Protein AF-A0A922Z3K6-F1 (afdb_monomer_lite)

Radius of gyration: 14.06 Å; chains: 1; bounding box: 36×20×38 Å

Secondary structure (DSSP, 8-state):
----SHHHHHHHHHHHHHHHHHHHHHHHH--TT--HHHHHHHHHHHHHHTT---HHHHSTT-SSSS----TT--S-PPPSS--

Sequence (83 aa):
MTISNDDDLKSLQDIGRIVAQTLAAMGRAIEPGMTTAELDRIGRALLEREGARSAPELDYQFPGATCISVNDEIAHGIPGARR

pLDDT: mean 97.07, std 3.51, range [69.06, 98.75]

Foldseek 3Di:
DDDPDVVSVVVCVLVVVLQVVLVVVLVVPDDPPDFLQNSQVSSVVSCVVSVHAQPQCVPPVQQTSDADADDPRPTRHRGDRHD

Structure (mmCIF, N/CA/C/O backbone):
data_AF-A0A922Z3K6-F1
#
_entry.id   AF-A0A922Z3K6-F1
#
loop_
_atom_site.group_PDB
_atom_site.id
_atom_site.type_symbol
_atom_site.label_atom_id
_atom_site.label_alt_id
_atom_site.label_comp_id
_atom_site.label_asym_id
_atom_site.label_entity_id
_atom_site.label_seq_id
_atom_site.pdbx_PDB_ins_code
_atom_site.Cartn_x
_atom_site.Cartn_y
_atom_site.Cartn_z
_atom_site.occupancy
_atom_site.B_iso_or_equiv
_atom_site.auth_seq_id
_atom_site.auth_comp_id
_atom_site.auth_asym_id
_atom_site.auth_atom_id
_atom_site.pdbx_PDB_model_num
ATOM 1 N N . MET A 1 1 ? 17.324 1.119 -5.680 1.00 69.06 1 MET A N 1
ATOM 2 C CA . MET A 1 1 ? 16.905 0.877 -7.074 1.00 69.06 1 MET A CA 1
ATOM 3 C C . MET A 1 1 ? 17.724 1.807 -7.954 1.00 69.06 1 MET A C 1
ATOM 5 O O . MET A 1 1 ? 17.816 2.978 -7.605 1.00 69.06 1 MET A O 1
ATOM 9 N N . THR A 1 2 ? 18.363 1.299 -9.004 1.00 92.62 2 THR A N 1
ATOM 10 C CA . THR A 1 2 ? 19.235 2.091 -9.889 1.00 92.62 2 THR A CA 1
ATOM 11 C C . THR A 1 2 ? 18.666 2.020 -11.297 1.00 92.62 2 THR A C 1
ATOM 13 O O . THR A 1 2 ? 18.370 0.924 -11.758 1.00 92.62 2 THR A O 1
ATOM 16 N N . ILE A 1 3 ? 18.496 3.168 -11.953 1.00 96.69 3 ILE A N 1
ATOM 17 C CA . ILE A 1 3 ? 18.022 3.252 -13.340 1.00 96.69 3 ILE A CA 1
ATOM 18 C C . ILE A 1 3 ? 19.247 3.167 -14.242 1.00 96.69 3 ILE A C 1
ATOM 20 O O . ILE A 1 3 ? 20.097 4.056 -14.196 1.00 96.69 3 ILE A O 1
ATOM 24 N N . SER A 1 4 ? 19.354 2.092 -15.016 1.00 97.25 4 SER A N 1
ATOM 25 C CA . SER A 1 4 ? 20.520 1.839 -15.870 1.00 97.25 4 SER A CA 1
ATOM 26 C C . SER A 1 4 ? 20.204 1.998 -17.357 1.00 97.25 4 SER A C 1
ATOM 28 O O . SER A 1 4 ? 21.121 2.115 -18.166 1.00 97.25 4 SER A O 1
ATOM 30 N N . ASN A 1 5 ? 18.921 2.000 -17.722 1.00 97.50 5 ASN A N 1
ATOM 31 C CA . ASN A 1 5 ? 18.436 2.167 -19.088 1.00 97.50 5 ASN A CA 1
ATOM 32 C C . ASN A 1 5 ? 17.011 2.766 -19.099 1.00 97.50 5 ASN A C 1
ATOM 34 O O . ASN A 1 5 ? 16.381 2.940 -18.051 1.00 97.50 5 ASN A O 1
ATOM 38 N N . ASP A 1 6 ? 16.504 3.066 -20.294 1.00 98.00 6 ASP A N 1
ATOM 39 C CA . ASP A 1 6 ? 15.177 3.664 -20.480 1.00 98.00 6 ASP A CA 1
ATOM 40 C C . ASP A 1 6 ? 14.022 2.708 -20.129 1.00 98.00 6 ASP A C 1
ATOM 42 O O . ASP A 1 6 ? 12.962 3.167 -19.695 1.00 98.00 6 ASP A O 1
ATOM 46 N N . ASP A 1 7 ? 14.214 1.391 -20.251 1.00 97.31 7 ASP A N 1
ATOM 47 C CA . ASP A 1 7 ? 13.204 0.394 -19.874 1.00 97.31 7 ASP A CA 1
ATOM 48 C C . ASP A 1 7 ? 13.016 0.330 -18.348 1.00 97.31 7 ASP A C 1
ATOM 50 O O . ASP A 1 7 ? 11.882 0.210 -17.873 1.00 97.31 7 ASP A O 1
ATOM 54 N N . ASP A 1 8 ? 14.093 0.492 -17.568 1.00 97.56 8 ASP A N 1
ATOM 55 C CA . ASP A 1 8 ? 14.035 0.617 -16.107 1.00 97.56 8 ASP A CA 1
ATOM 56 C C . ASP A 1 8 ? 13.217 1.857 -15.716 1.00 97.56 8 ASP A C 1
ATOM 58 O O . ASP A 1 8 ? 12.331 1.788 -14.858 1.00 97.56 8 ASP A O 1
ATOM 62 N N . LEU A 1 9 ? 13.490 2.997 -16.368 1.00 97.44 9 LEU A N 1
ATOM 63 C CA . LEU A 1 9 ? 12.771 4.248 -16.128 1.00 97.44 9 LEU A CA 1
ATOM 64 C C . LEU A 1 9 ? 11.287 4.106 -16.477 1.00 97.44 9 LEU A C 1
ATOM 66 O O . LEU A 1 9 ? 10.428 4.504 -15.688 1.00 97.44 9 LEU A O 1
ATOM 70 N N . LYS A 1 10 ? 10.978 3.514 -17.632 1.00 98.00 10 LYS A N 1
ATOM 71 C CA . LYS A 1 10 ? 9.603 3.281 -18.078 1.00 98.00 10 LYS A CA 1
ATOM 72 C C . LYS A 1 10 ? 8.848 2.369 -17.115 1.00 98.00 10 LYS A C 1
ATOM 74 O O . LYS A 1 10 ? 7.741 2.703 -16.698 1.00 98.00 10 LYS A O 1
ATOM 79 N N . SER A 1 11 ? 9.470 1.270 -16.697 1.00 96.44 11 SER A N 1
ATOM 80 C CA . SER A 1 11 ? 8.882 0.330 -15.738 1.00 96.44 11 SER A CA 1
ATOM 81 C C . SER A 1 11 ? 8.576 1.011 -14.402 1.00 96.44 11 SER A C 1
ATOM 83 O O . SER A 1 11 ? 7.505 0.806 -13.828 1.00 96.44 11 SER A O 1
ATOM 85 N N . LEU A 1 12 ? 9.477 1.883 -13.933 1.00 97.19 12 LEU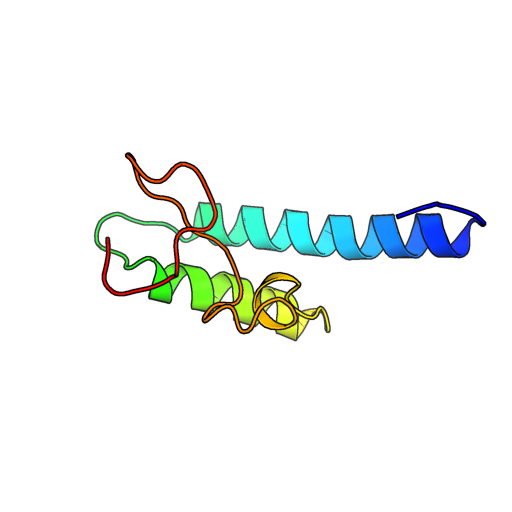 A N 1
ATOM 86 C CA . LEU A 1 12 ? 9.277 2.692 -12.732 1.00 97.19 12 LEU A CA 1
ATOM 87 C C . LEU A 1 12 ? 8.131 3.699 -12.858 1.00 97.19 12 LEU A C 1
ATOM 89 O O . LEU A 1 12 ? 7.352 3.872 -11.919 1.00 97.19 12 LEU A O 1
ATOM 93 N N . GLN A 1 13 ? 8.011 4.359 -14.009 1.00 97.62 13 GLN A N 1
ATOM 94 C CA . GLN A 1 13 ? 6.907 5.278 -14.287 1.00 97.62 13 GLN A CA 1
ATOM 95 C C . GLN A 1 13 ? 5.562 4.544 -14.333 1.00 97.62 13 GLN A C 1
ATOM 97 O O . GLN A 1 13 ? 4.568 5.046 -13.803 1.00 97.62 13 GLN A O 1
ATOM 102 N N . ASP A 1 14 ? 5.532 3.351 -14.927 1.00 97.81 14 ASP A N 1
ATOM 103 C CA . ASP A 1 14 ? 4.326 2.536 -15.036 1.00 97.81 14 ASP A CA 1
ATOM 104 C C . ASP A 1 14 ? 3.841 2.052 -13.664 1.00 97.81 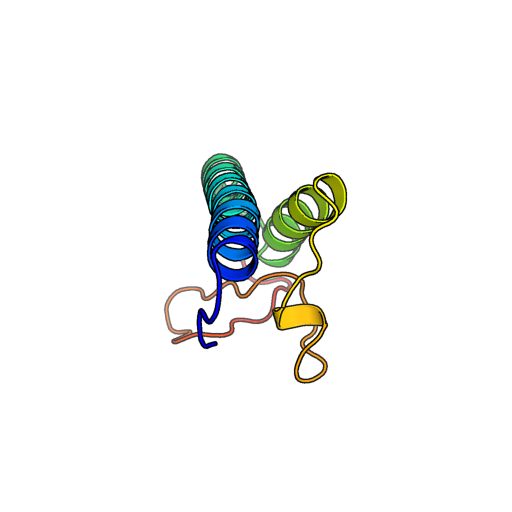14 ASP A C 1
ATOM 106 O O . ASP A 1 14 ? 2.683 2.299 -13.312 1.00 97.81 14 ASP A O 1
ATOM 110 N N . ILE A 1 15 ? 4.717 1.464 -12.838 1.00 97.81 15 ILE A N 1
ATOM 111 C CA . ILE A 1 15 ? 4.329 1.056 -11.478 1.00 97.81 15 ILE A CA 1
ATOM 112 C C . ILE A 1 15 ? 4.006 2.264 -10.590 1.00 97.81 15 ILE A C 1
ATOM 114 O O . ILE A 1 15 ? 3.048 2.222 -9.818 1.00 97.81 15 ILE A O 1
ATOM 118 N N . GLY A 1 16 ? 4.734 3.377 -10.738 1.00 98.06 16 GLY A N 1
ATOM 119 C CA . GLY A 1 16 ? 4.460 4.616 -10.010 1.00 98.06 16 GLY A CA 1
ATOM 120 C C . GLY A 1 16 ? 3.061 5.169 -10.300 1.00 98.06 16 GLY A C 1
ATOM 121 O O . GLY A 1 16 ? 2.355 5.583 -9.378 1.00 98.06 16 GLY A O 1
ATOM 122 N N . ARG A 1 17 ? 2.615 5.110 -11.562 1.00 98.69 17 ARG A N 1
ATOM 123 C CA . ARG A 1 17 ? 1.254 5.494 -11.964 1.00 98.69 17 ARG A CA 1
ATOM 124 C C . ARG A 1 17 ? 0.194 4.598 -11.317 1.00 98.69 17 ARG A C 1
ATOM 126 O O . ARG A 1 17 ? -0.794 5.125 -10.806 1.00 98.69 17 ARG A O 1
ATOM 133 N N . ILE A 1 18 ? 0.410 3.282 -11.298 1.00 98.62 18 ILE A N 1
ATOM 134 C CA . ILE A 1 18 ? -0.501 2.314 -10.661 1.00 98.62 18 ILE A CA 1
ATOM 135 C C . ILE A 1 18 ? -0.617 2.586 -9.154 1.00 98.62 18 ILE A C 1
ATOM 137 O O . ILE A 1 18 ? -1.725 2.657 -8.614 1.00 98.62 18 ILE A O 1
ATOM 141 N N . VAL A 1 19 ? 0.512 2.809 -8.473 1.00 98.50 19 VAL A N 1
ATOM 142 C CA . VAL A 1 19 ? 0.537 3.143 -7.039 1.00 98.50 19 VAL A CA 1
ATOM 143 C C . VAL A 1 19 ? -0.212 4.450 -6.771 1.00 98.50 19 VAL A C 1
ATOM 145 O O . VAL A 1 19 ? -1.056 4.497 -5.879 1.00 98.50 19 VAL A O 1
ATOM 148 N N . ALA A 1 20 ? 0.021 5.493 -7.572 1.00 98.75 20 ALA A N 1
ATOM 149 C CA . ALA A 1 20 ? -0.667 6.775 -7.419 1.00 98.75 20 ALA A CA 1
ATOM 150 C C . ALA A 1 20 ? -2.191 6.647 -7.589 1.00 98.75 20 ALA A C 1
ATOM 152 O O . ALA A 1 20 ? -2.959 7.203 -6.802 1.00 98.75 20 ALA A O 1
ATOM 153 N N . GLN A 1 21 ? -2.643 5.884 -8.588 1.00 98.69 21 GLN A N 1
ATOM 154 C CA . GLN A 1 21 ? -4.067 5.621 -8.811 1.00 98.69 21 GLN A CA 1
ATOM 155 C C . GLN A 1 21 ? -4.691 4.823 -7.661 1.00 98.69 21 GLN A C 1
ATOM 157 O O . GLN A 1 21 ? -5.806 5.139 -7.236 1.00 98.69 21 GLN A O 1
ATOM 162 N N . THR A 1 22 ? -3.960 3.839 -7.134 1.00 98.62 22 THR A N 1
ATOM 163 C CA . THR A 1 22 ? -4.374 3.025 -5.986 1.00 98.62 22 THR A CA 1
ATOM 164 C C . THR A 1 22 ? -4.553 3.889 -4.740 1.00 98.62 22 THR A C 1
ATOM 166 O O . THR A 1 22 ? -5.636 3.897 -4.157 1.00 98.62 22 THR A O 1
ATOM 169 N N . LEU A 1 23 ? -3.548 4.701 -4.391 1.00 98.62 23 LEU A N 1
ATOM 170 C CA . LEU A 1 23 ? -3.611 5.624 -3.253 1.00 98.62 23 LEU A CA 1
ATOM 171 C C . LEU A 1 23 ? -4.763 6.626 -3.391 1.00 98.62 23 LEU A C 1
ATOM 173 O O . LEU A 1 23 ? -5.505 6.857 -2.438 1.00 98.62 23 LEU A O 1
ATOM 177 N N . ALA A 1 24 ? -4.960 7.190 -4.586 1.00 98.75 24 ALA A N 1
ATOM 178 C CA . ALA A 1 24 ? -6.041 8.138 -4.829 1.00 98.75 24 ALA A CA 1
ATOM 179 C C . ALA A 1 24 ? -7.430 7.492 -4.686 1.00 98.75 24 ALA A C 1
ATOM 181 O O . ALA A 1 24 ? -8.362 8.133 -4.207 1.00 98.75 24 ALA A O 1
ATOM 182 N N . ALA A 1 25 ? -7.594 6.239 -5.113 1.00 98.56 25 ALA A N 1
ATOM 183 C CA . ALA A 1 25 ? -8.849 5.510 -4.964 1.00 98.56 25 ALA A CA 1
ATOM 184 C C . ALA A 1 25 ? -9.113 5.105 -3.508 1.00 98.56 25 ALA A C 1
ATOM 186 O O . ALA A 1 25 ? -10.222 5.320 -3.027 1.00 98.56 25 ALA A O 1
ATOM 187 N N . MET A 1 26 ? -8.095 4.614 -2.794 1.00 98.62 26 MET A N 1
ATOM 188 C CA . MET A 1 26 ? -8.161 4.356 -1.352 1.00 98.62 26 MET A CA 1
ATOM 189 C C . MET A 1 26 ? -8.566 5.621 -0.583 1.00 98.62 26 MET A C 1
ATOM 191 O O . MET A 1 26 ? -9.503 5.589 0.209 1.00 98.62 26 MET A O 1
ATOM 195 N N . GLY A 1 27 ? -7.937 6.761 -0.885 1.00 98.50 27 GLY A N 1
ATOM 196 C CA . GLY A 1 27 ? -8.261 8.048 -0.264 1.00 98.50 27 GLY A CA 1
ATOM 197 C C . GLY A 1 27 ? -9.659 8.583 -0.597 1.00 98.50 27 GLY A C 1
ATOM 198 O O . GLY A 1 27 ? -10.201 9.359 0.177 1.00 98.50 27 GLY A O 1
ATOM 199 N N . ARG A 1 28 ? -10.269 8.172 -1.718 1.00 98.62 28 ARG A N 1
ATOM 200 C CA . ARG A 1 28 ? -11.678 8.491 -2.026 1.00 98.62 28 ARG A CA 1
ATOM 201 C C . ARG A 1 28 ? -12.671 7.563 -1.333 1.00 98.62 28 ARG A C 1
ATOM 203 O O . ARG A 1 28 ? -13.810 7.963 -1.138 1.00 98.62 28 ARG A O 1
ATOM 210 N N . ALA A 1 29 ? -12.264 6.331 -1.047 1.00 98.44 29 ALA A N 1
ATOM 211 C CA . ALA A 1 29 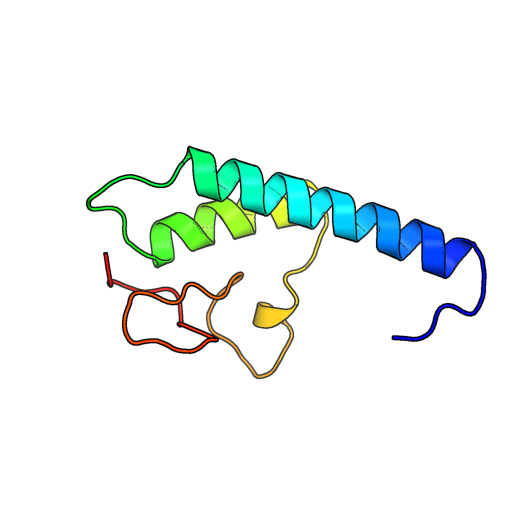? -13.128 5.321 -0.449 1.00 98.44 29 ALA A CA 1
ATOM 212 C C . ALA A 1 29 ? -13.138 5.367 1.084 1.00 98.44 29 ALA A C 1
ATOM 214 O O . ALA A 1 29 ? -14.055 4.829 1.692 1.00 98.44 29 ALA A O 1
ATOM 215 N N . ILE A 1 30 ? -12.119 5.965 1.706 1.00 97.62 30 ILE A N 1
ATOM 216 C CA . ILE A 1 30 ? -12.023 6.039 3.162 1.00 97.62 30 ILE A CA 1
ATOM 217 C C . ILE A 1 30 ? -13.185 6.839 3.764 1.00 97.62 30 ILE A C 1
ATOM 219 O O . ILE A 1 30 ? -13.487 7.953 3.337 1.00 97.62 30 ILE A O 1
ATOM 223 N N . GLU A 1 31 ? -13.802 6.278 4.800 1.00 97.69 31 GLU A N 1
ATOM 224 C CA . GLU A 1 31 ? -14.902 6.898 5.534 1.00 97.69 31 GLU A CA 1
ATOM 225 C C . GLU A 1 31 ? -14.846 6.551 7.034 1.00 97.69 31 GLU A C 1
ATOM 227 O O . GLU A 1 31 ? -14.264 5.526 7.410 1.00 97.69 31 GLU A O 1
ATOM 232 N N . PRO A 1 32 ? -15.425 7.386 7.921 1.00 98.25 32 PRO A N 1
ATOM 233 C CA . PRO A 1 32 ? -15.463 7.100 9.351 1.00 98.25 32 PRO A CA 1
ATOM 234 C C . PRO A 1 32 ? -16.117 5.751 9.669 1.00 98.25 32 PRO A C 1
ATOM 236 O O . PRO A 1 32 ? -17.213 5.451 9.204 1.00 98.25 32 PRO A O 1
ATOM 239 N N . GLY A 1 33 ? -15.471 4.969 10.536 1.00 97.50 33 GLY A N 1
ATOM 240 C CA . GLY A 1 33 ? -15.963 3.659 10.971 1.00 97.50 33 GLY A CA 1
ATOM 241 C C . GLY A 1 33 ? -15.451 2.480 10.142 1.00 97.50 33 GLY A C 1
ATOM 242 O O . GLY A 1 33 ? -15.644 1.336 10.560 1.00 97.50 33 GLY A O 1
ATOM 243 N N . MET A 1 34 ? -14.761 2.742 9.032 1.00 98.38 34 MET A N 1
ATOM 244 C CA . MET A 1 34 ? -14.105 1.720 8.226 1.00 98.38 34 MET A CA 1
ATOM 245 C C . MET A 1 34 ? -12.838 1.209 8.917 1.00 98.38 34 MET A C 1
ATOM 247 O O . MET A 1 34 ? -12.076 1.975 9.496 1.00 98.38 34 MET A O 1
ATOM 251 N N . THR A 1 35 ? -12.603 -0.096 8.873 1.00 98.69 35 THR A N 1
ATOM 252 C CA . THR A 1 35 ? -11.383 -0.714 9.395 1.00 98.69 35 THR A CA 1
ATOM 253 C C . THR A 1 35 ? -10.205 -0.526 8.440 1.00 98.69 35 THR A C 1
ATOM 255 O O . THR A 1 35 ? -10.373 -0.457 7.219 1.00 98.69 35 THR A O 1
ATOM 258 N N . THR A 1 36 ? -8.979 -0.532 8.961 1.00 98.56 36 THR A N 1
ATOM 259 C CA . THR A 1 36 ? -7.779 -0.497 8.114 1.00 98.56 36 THR A CA 1
ATOM 260 C C . THR A 1 36 ? -7.683 -1.737 7.217 1.00 98.56 36 THR A C 1
ATOM 262 O O . THR A 1 36 ? -7.231 -1.629 6.082 1.00 98.56 36 THR A O 1
ATOM 265 N N . ALA A 1 37 ? -8.202 -2.894 7.648 1.00 98.69 37 ALA A N 1
ATOM 266 C CA . ALA A 1 37 ? -8.315 -4.084 6.799 1.00 98.69 37 ALA A CA 1
ATOM 267 C C . ALA A 1 37 ? -9.286 -3.908 5.613 1.00 98.69 37 ALA A C 1
ATOM 269 O O . ALA A 1 37 ? -9.047 -4.447 4.533 1.00 98.69 37 ALA A O 1
ATOM 270 N N . GLU A 1 38 ? -10.387 -3.169 5.781 1.00 98.75 38 GLU A N 1
ATOM 271 C CA . GLU A 1 38 ? -11.294 -2.840 4.672 1.00 98.75 38 GLU A CA 1
ATOM 272 C C . GLU A 1 38 ? -10.606 -1.949 3.639 1.00 98.75 38 GLU A C 1
ATOM 274 O O . GLU A 1 38 ? -10.692 -2.230 2.443 1.00 98.75 38 GLU A O 1
ATOM 279 N N . LEU A 1 39 ? -9.862 -0.941 4.098 1.00 98.69 39 LEU A N 1
ATOM 280 C CA . LEU A 1 39 ? -9.087 -0.066 3.222 1.00 98.69 39 LEU A CA 1
ATOM 281 C C . LEU A 1 39 ? -7.974 -0.829 2.483 1.00 98.69 39 LEU A C 1
ATOM 283 O O . LEU A 1 39 ? -7.784 -0.629 1.283 1.00 98.69 39 LEU A O 1
ATOM 287 N N . ASP A 1 40 ? -7.282 -1.742 3.169 1.00 98.75 40 ASP A N 1
ATOM 288 C CA . ASP A 1 40 ? -6.243 -2.587 2.570 1.00 98.75 40 ASP A CA 1
ATOM 289 C C . ASP A 1 40 ? -6.790 -3.471 1.447 1.00 98.75 40 ASP A C 1
ATOM 291 O O . ASP A 1 40 ? -6.181 -3.562 0.382 1.00 98.75 40 ASP A O 1
ATOM 295 N N . ARG A 1 41 ? -7.981 -4.061 1.629 1.00 98.62 41 ARG A N 1
ATOM 296 C CA . ARG A 1 41 ? -8.636 -4.860 0.580 1.00 98.62 41 ARG A CA 1
ATOM 297 C C . ARG A 1 41 ? -8.912 -4.052 -0.686 1.00 98.62 41 ARG A C 1
ATOM 299 O O . ARG A 1 41 ? -8.790 -4.597 -1.781 1.00 98.62 41 ARG A O 1
ATOM 306 N N . ILE A 1 42 ? -9.254 -2.770 -0.551 1.00 98.56 42 ILE A N 1
ATOM 307 C CA . ILE A 1 42 ? -9.437 -1.873 -1.701 1.00 98.56 42 ILE A CA 1
ATOM 308 C C . ILE A 1 42 ? -8.099 -1.670 -2.416 1.00 98.56 42 ILE A C 1
ATOM 310 O O . ILE A 1 42 ? -8.027 -1.840 -3.632 1.00 98.56 42 ILE A O 1
ATOM 314 N N . GLY A 1 43 ? -7.037 -1.355 -1.669 1.00 98.50 43 GLY A N 1
ATOM 315 C CA . GLY A 1 43 ? -5.692 -1.197 -2.225 1.00 98.50 43 GLY A CA 1
ATOM 316 C C . GLY A 1 43 ?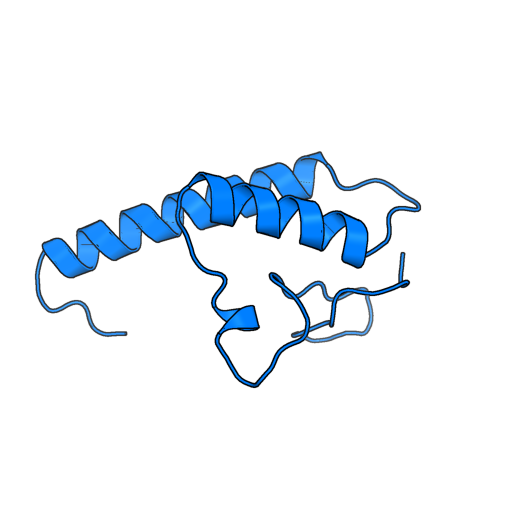 -5.213 -2.452 -2.955 1.00 98.50 43 GLY A C 1
ATOM 317 O O . GLY A 1 43 ? -4.816 -2.382 -4.118 1.00 98.50 43 GLY A O 1
ATOM 318 N N . ARG A 1 44 ? -5.341 -3.613 -2.305 1.00 98.56 44 ARG A N 1
ATOM 319 C CA . ARG A 1 44 ? -5.024 -4.933 -2.860 1.00 98.56 44 ARG A CA 1
ATOM 320 C C . ARG A 1 44 ? -5.732 -5.182 -4.186 1.00 98.56 44 ARG A C 1
ATOM 322 O O . ARG A 1 44 ? -5.070 -5.455 -5.181 1.00 98.56 44 ARG A O 1
ATOM 329 N N . ALA A 1 45 ? -7.057 -5.044 -4.212 1.00 98.50 45 ALA A N 1
ATOM 330 C CA . ALA A 1 45 ? -7.850 -5.334 -5.403 1.00 98.50 45 ALA A CA 1
ATOM 331 C C . ALA A 1 45 ? -7.459 -4.444 -6.595 1.00 98.50 45 ALA A C 1
ATOM 333 O O . ALA A 1 45 ? -7.488 -4.886 -7.742 1.00 98.50 45 ALA A O 1
ATOM 334 N N . LEU A 1 46 ? -7.081 -3.189 -6.337 1.00 98.44 46 LEU A N 1
ATOM 335 C CA . LEU A 1 46 ? -6.625 -2.268 -7.377 1.00 98.44 46 LEU A CA 1
ATOM 336 C C . LEU A 1 46 ? -5.241 -2.641 -7.909 1.00 98.44 46 LEU A C 1
ATOM 338 O O . LEU A 1 46 ? -5.060 -2.644 -9.123 1.00 98.44 46 LEU A O 1
ATOM 342 N N . LEU A 1 47 ? -4.296 -2.994 -7.033 1.00 98.44 47 LEU A N 1
ATOM 343 C CA . LEU A 1 47 ? -2.978 -3.476 -7.454 1.00 98.44 47 LEU A CA 1
ATOM 344 C C . LEU A 1 47 ? -3.105 -4.754 -8.292 1.00 98.44 47 LEU A C 1
ATOM 346 O O . LEU A 1 47 ? -2.577 -4.811 -9.401 1.00 98.44 47 LEU A O 1
ATOM 350 N N . GLU A 1 48 ? -3.868 -5.737 -7.807 1.00 97.81 48 GLU A N 1
ATOM 351 C CA . GLU A 1 48 ? -4.093 -7.015 -8.492 1.00 97.81 48 GLU A CA 1
ATOM 352 C C . GLU A 1 48 ? -4.754 -6.824 -9.863 1.00 97.81 48 GLU A C 1
ATOM 354 O O . GLU A 1 48 ? -4.356 -7.471 -10.834 1.00 97.81 48 GLU A O 1
ATOM 359 N N . ARG A 1 49 ? -5.714 -5.894 -9.980 1.00 98.19 49 ARG A N 1
ATOM 360 C CA . ARG A 1 49 ? -6.373 -5.579 -11.258 1.00 98.19 49 ARG A CA 1
ATOM 361 C C . ARG A 1 49 ? -5.392 -5.071 -12.314 1.00 98.19 49 ARG A C 1
ATOM 363 O O . ARG A 1 49 ? -5.552 -5.397 -13.486 1.00 98.19 49 ARG A O 1
ATOM 370 N N . GLU A 1 50 ? -4.395 -4.289 -11.914 1.00 97.50 50 GLU A N 1
ATOM 371 C CA . GLU A 1 50 ? -3.359 -3.772 -12.818 1.00 97.50 50 GLU A CA 1
ATOM 372 C C . GLU A 1 50 ? -2.188 -4.763 -13.001 1.00 97.50 50 GLU A C 1
ATOM 374 O O . GLU A 1 50 ? -1.185 -4.434 -13.632 1.00 97.50 50 GLU A O 1
ATOM 379 N N . GLY A 1 51 ? -2.280 -5.976 -12.436 1.00 97.25 51 GLY A N 1
ATOM 380 C CA . GLY A 1 51 ? -1.207 -6.974 -12.459 1.00 97.25 51 GLY A CA 1
ATOM 381 C C . GLY A 1 51 ? -0.005 -6.618 -11.576 1.00 97.25 51 GLY A C 1
ATOM 382 O O . GLY A 1 51 ? 1.051 -7.245 -11.685 1.00 97.25 51 GLY A O 1
ATOM 383 N N . ALA A 1 52 ? -0.142 -5.617 -10.703 1.00 97.75 52 ALA A N 1
ATOM 384 C CA . ALA A 1 52 ? 0.886 -5.224 -9.756 1.00 97.75 52 ALA A CA 1
ATOM 385 C C . ALA A 1 52 ? 0.881 -6.148 -8.534 1.00 97.75 52 ALA A C 1
ATOM 387 O O . ALA A 1 52 ? -0.156 -6.615 -8.067 1.00 97.75 52 ALA A O 1
ATOM 388 N N . ARG A 1 53 ? 2.071 -6.383 -7.982 1.00 95.81 53 ARG A N 1
ATOM 389 C CA . ARG A 1 53 ? 2.256 -7.145 -6.744 1.00 95.81 53 ARG A CA 1
ATOM 390 C C . ARG A 1 53 ? 2.588 -6.176 -5.619 1.00 95.81 53 ARG A C 1
ATOM 392 O O . ARG A 1 53 ? 3.420 -5.289 -5.806 1.00 95.81 53 ARG A O 1
ATOM 399 N N . SER A 1 54 ? 1.949 -6.344 -4.466 1.00 96.94 54 SER A N 1
ATOM 400 C CA . SER A 1 54 ? 2.253 -5.544 -3.279 1.00 96.94 54 SER A CA 1
ATOM 401 C C . SER A 1 54 ? 3.692 -5.796 -2.826 1.00 96.94 54 SER A C 1
ATOM 403 O O . SER A 1 54 ? 4.069 -6.938 -2.592 1.00 96.94 54 SER A O 1
ATOM 405 N N . ALA A 1 55 ? 4.493 -4.737 -2.688 1.00 95.50 55 ALA A N 1
ATOM 406 C CA . ALA A 1 55 ? 5.822 -4.860 -2.095 1.00 95.50 55 ALA A CA 1
ATOM 407 C C . ALA A 1 55 ? 5.750 -5.286 -0.614 1.00 95.50 55 ALA A C 1
ATOM 409 O O . ALA A 1 55 ? 6.391 -6.282 -0.293 1.00 95.50 55 ALA A O 1
ATOM 410 N N . PRO A 1 56 ? 4.924 -4.653 0.257 1.00 96.12 56 PRO A N 1
ATOM 411 C CA . PRO A 1 56 ? 4.740 -5.128 1.628 1.00 96.12 56 PRO A CA 1
ATOM 412 C C . PRO A 1 56 ? 4.472 -6.631 1.71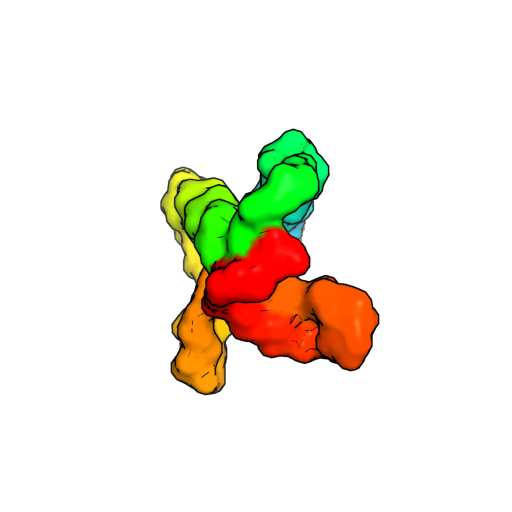7 1.00 96.12 56 PRO A C 1
ATOM 414 O O . PRO A 1 56 ? 5.200 -7.323 2.407 1.00 96.12 56 PRO A O 1
ATOM 417 N N . GLU A 1 57 ? 3.510 -7.164 0.963 1.00 95.06 57 GLU A N 1
ATOM 418 C CA . GLU A 1 57 ? 3.143 -8.585 1.036 1.00 95.06 57 GLU A CA 1
ATOM 419 C C . GLU A 1 57 ? 4.272 -9.546 0.623 1.00 95.06 57 GLU A C 1
ATOM 421 O O . GLU A 1 57 ? 4.345 -10.679 1.103 1.00 95.06 57 GLU A O 1
ATOM 426 N N . LEU A 1 58 ? 5.152 -9.114 -0.281 1.00 95.19 58 LEU A N 1
ATOM 427 C CA . LEU A 1 58 ? 6.290 -9.918 -0.727 1.00 95.19 58 LEU A CA 1
ATOM 428 C C . LEU A 1 58 ? 7.467 -9.880 0.244 1.00 95.19 58 LEU A C 1
ATOM 430 O O . LEU A 1 58 ? 8.319 -10.770 0.199 1.00 95.19 58 LEU A O 1
ATOM 434 N N . ASP A 1 59 ? 7.510 -8.872 1.107 1.00 94.19 59 ASP A N 1
ATOM 435 C CA . ASP A 1 59 ? 8.632 -8.596 1.983 1.00 94.19 59 ASP A CA 1
ATOM 436 C C . ASP A 1 59 ? 8.287 -8.937 3.441 1.00 94.19 59 ASP A C 1
ATOM 438 O O . ASP A 1 59 ? 7.184 -8.723 3.936 1.00 94.19 59 ASP A O 1
ATOM 442 N N . TYR A 1 60 ? 9.263 -9.483 4.170 1.00 88.69 60 TYR A N 1
ATOM 443 C CA . TYR A 1 60 ? 9.210 -9.653 5.632 1.00 88.69 60 TYR A CA 1
ATOM 444 C C . TYR A 1 60 ? 7.973 -10.374 6.203 1.00 88.69 60 TYR A C 1
ATOM 446 O O . TYR A 1 60 ? 7.651 -10.190 7.375 1.00 88.69 60 TYR A O 1
ATOM 454 N N . GLN A 1 61 ? 7.291 -11.204 5.404 1.00 93.00 61 GLN A N 1
ATOM 455 C CA . GLN A 1 61 ? 6.039 -11.868 5.795 1.00 93.00 61 GLN A CA 1
ATOM 456 C C . GLN A 1 61 ? 4.970 -10.873 6.294 1.00 93.00 61 GLN A C 1
ATOM 458 O O . GLN A 1 61 ? 4.188 -11.198 7.191 1.00 93.00 61 GLN A O 1
ATOM 463 N N . PHE A 1 62 ? 4.956 -9.649 5.754 1.00 97.50 62 PHE A N 1
ATOM 464 C CA . PHE A 1 62 ? 4.036 -8.612 6.200 1.00 97.50 62 PHE A CA 1
ATOM 465 C C . PHE A 1 62 ? 2.575 -9.024 5.920 1.00 97.50 62 PHE A C 1
ATOM 467 O O . PHE A 1 62 ? 2.237 -9.384 4.790 1.00 97.50 62 PHE A O 1
ATOM 474 N N . PRO A 1 63 ? 1.674 -8.964 6.918 1.00 96.81 63 PRO A N 1
ATOM 475 C CA . PRO A 1 63 ? 0.314 -9.486 6.792 1.00 96.81 63 PRO A CA 1
ATOM 476 C C . PRO A 1 63 ? -0.667 -8.451 6.203 1.00 96.81 63 PRO A C 1
ATOM 478 O O . PRO A 1 63 ? -1.697 -8.149 6.802 1.00 96.81 63 PRO A O 1
ATOM 481 N N . GLY A 1 64 ? -0.356 -7.893 5.031 1.00 97.25 64 GLY A N 1
ATOM 482 C CA . GLY A 1 64 ? -1.191 -6.891 4.356 1.00 97.25 64 GLY A CA 1
ATOM 483 C C . GLY A 1 64 ? -0.650 -6.487 2.984 1.00 97.25 64 GLY A C 1
ATOM 484 O O . GLY A 1 64 ? 0.521 -6.706 2.686 1.00 97.25 64 GLY A O 1
ATOM 485 N N . ALA A 1 65 ? -1.496 -5.894 2.136 1.00 98.00 65 ALA A N 1
ATOM 486 C CA . ALA A 1 65 ? -1.050 -5.373 0.839 1.00 98.00 65 ALA A CA 1
ATOM 487 C C . ALA A 1 65 ? -0.479 -3.945 0.938 1.00 98.00 65 ALA A C 1
ATOM 489 O O . ALA A 1 65 ? 0.310 -3.516 0.094 1.00 98.00 65 ALA A O 1
ATOM 490 N N . THR A 1 66 ? -0.885 -3.198 1.957 1.00 97.88 66 THR A N 1
ATOM 491 C CA . THR A 1 66 ? -0.541 -1.802 2.202 1.00 97.88 66 THR A CA 1
ATOM 492 C C . THR A 1 66 ? -0.261 -1.583 3.684 1.00 97.88 66 THR A C 1
ATOM 494 O O . THR A 1 66 ? -0.725 -2.327 4.545 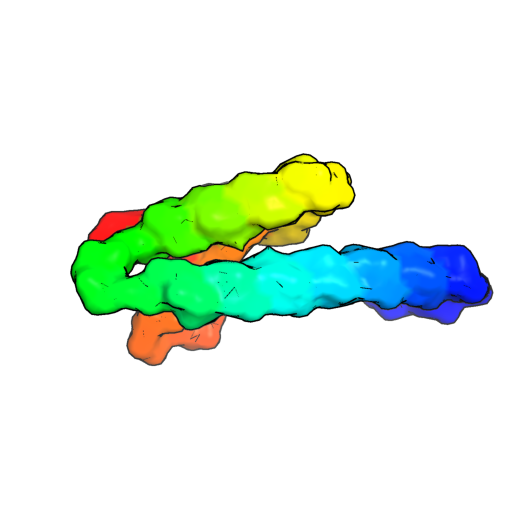1.00 97.88 66 THR A O 1
ATOM 497 N N . CYS A 1 67 ? 0.512 -0.545 3.986 1.00 98.12 67 CYS A N 1
ATOM 498 C CA . CYS A 1 67 ? 0.755 -0.103 5.353 1.00 98.12 67 CYS A CA 1
ATOM 499 C C . CYS A 1 67 ? -0.209 1.040 5.674 1.00 98.12 67 CYS A C 1
ATOM 501 O O . CYS A 1 67 ? -0.219 2.042 4.956 1.00 98.12 67 CYS A O 1
ATOM 503 N N . ILE A 1 68 ? -0.990 0.918 6.747 1.00 98.06 68 ILE A N 1
ATOM 504 C CA . ILE A 1 68 ? -1.966 1.936 7.149 1.00 98.06 68 ILE A CA 1
ATOM 505 C C . ILE A 1 68 ? -1.688 2.307 8.597 1.00 98.06 68 ILE A C 1
ATOM 507 O O . ILE A 1 68 ? -2.005 1.543 9.503 1.00 98.06 68 ILE A O 1
ATOM 511 N N . SER A 1 69 ? -1.077 3.475 8.783 1.00 97.69 69 SER A N 1
ATOM 512 C CA . SER A 1 69 ? -0.649 3.973 10.086 1.00 97.69 69 SER A CA 1
ATOM 513 C C . SER A 1 69 ? -1.618 5.022 10.621 1.00 97.69 69 SER A C 1
ATOM 515 O O . SER A 1 69 ? -1.794 6.078 10.014 1.00 97.69 69 SER A O 1
ATOM 517 N N . VAL A 1 70 ? -2.258 4.725 11.749 1.00 97.25 70 VAL A N 1
ATOM 518 C CA . VAL A 1 70 ? -3.264 5.582 12.382 1.00 97.25 70 VAL A CA 1
ATOM 519 C C . VAL A 1 70 ? -2.676 6.264 13.618 1.00 97.25 70 VAL A C 1
ATOM 521 O O . VAL A 1 70 ? -2.245 5.603 14.560 1.00 97.25 70 VAL A O 1
ATOM 524 N N . ASN A 1 71 ? -2.751 7.597 13.651 1.00 96.50 71 ASN A N 1
ATOM 525 C CA . ASN A 1 71 ? -2.381 8.465 14.776 1.00 96.50 71 ASN A CA 1
ATOM 526 C C . ASN A 1 71 ? -0.937 8.293 15.285 1.00 96.50 71 ASN A C 1
ATOM 528 O O . ASN A 1 71 ? -0.022 8.932 14.779 1.00 96.50 71 ASN A O 1
ATOM 532 N N . ASP A 1 72 ? -0.760 7.492 16.335 1.00 97.06 72 ASP A N 1
ATOM 533 C CA . ASP A 1 72 ? 0.485 7.271 17.071 1.00 97.06 72 ASP A CA 1
ATOM 534 C C . ASP A 1 72 ? 1.431 6.275 16.379 1.00 97.06 72 ASP A C 1
ATOM 536 O O . ASP A 1 72 ? 2.601 6.153 16.745 1.00 97.06 72 ASP A O 1
ATOM 540 N N . GLU A 1 73 ? 0.945 5.589 15.347 1.00 97.19 73 GLU A N 1
ATOM 541 C CA . GLU A 1 73 ? 1.745 4.704 14.508 1.00 97.19 73 GLU A CA 1
ATOM 542 C C . GLU A 1 73 ? 2.659 5.518 13.578 1.00 97.19 73 GLU A C 1
ATOM 544 O O . GLU A 1 73 ? 2.195 6.270 12.725 1.00 97.19 73 GLU A O 1
ATOM 549 N N . ILE A 1 74 ? 3.976 5.337 13.714 1.00 97.50 74 ILE A N 1
ATOM 550 C CA . ILE A 1 74 ? 4.974 6.087 12.932 1.00 97.50 74 ILE A CA 1
ATOM 551 C C . ILE A 1 74 ? 4.965 5.660 11.455 1.00 97.50 74 ILE A C 1
ATOM 553 O O . ILE A 1 74 ? 4.993 6.497 10.556 1.00 97.50 74 ILE A O 1
ATOM 557 N N . ALA A 1 75 ? 4.982 4.349 11.210 1.00 96.94 75 ALA A N 1
ATOM 558 C CA . ALA A 1 75 ? 4.982 3.724 9.890 1.00 96.94 75 ALA A CA 1
ATOM 559 C C . ALA A 1 75 ? 4.608 2.239 10.020 1.00 96.94 75 ALA A C 1
ATOM 561 O O . ALA A 1 75 ? 4.576 1.698 11.125 1.00 96.94 75 ALA A O 1
ATOM 562 N N . HIS A 1 76 ? 4.380 1.572 8.884 1.00 96.75 76 HIS A N 1
ATOM 563 C CA . HIS A 1 76 ? 4.175 0.117 8.800 1.00 96.75 76 HIS A CA 1
ATOM 564 C C . HIS A 1 76 ? 3.014 -0.422 9.654 1.00 96.75 76 HIS A C 1
ATOM 566 O O . HIS A 1 76 ? 3.073 -1.553 10.135 1.00 96.75 76 HIS A O 1
ATOM 572 N N . GLY A 1 77 ? 1.956 0.373 9.843 1.00 97.56 77 GLY A N 1
ATOM 573 C CA . GLY A 1 77 ? 0.749 -0.091 10.523 1.00 97.56 77 GLY A CA 1
ATOM 574 C C . GLY A 1 77 ? 0.149 -1.287 9.783 1.00 97.56 77 GLY A C 1
ATOM 575 O O . GLY A 1 77 ? -0.092 -1.221 8.574 1.00 97.56 77 GLY A O 1
ATOM 576 N N . ILE A 1 78 ? -0.031 -2.395 10.505 1.00 97.88 78 ILE A N 1
ATOM 577 C CA . ILE A 1 78 ? -0.591 -3.633 9.964 1.00 97.88 78 ILE A CA 1
ATOM 578 C C . ILE A 1 78 ? -2.108 -3.453 9.805 1.00 97.88 78 ILE A C 1
ATOM 580 O O . ILE A 1 78 ? -2.785 -3.150 10.794 1.00 97.88 78 ILE A O 1
ATOM 584 N N . PRO A 1 79 ? -2.668 -3.670 8.602 1.00 98.25 79 PRO A N 1
ATOM 585 C CA . PRO A 1 79 ? -4.111 -3.644 8.407 1.00 98.25 79 PRO A CA 1
ATOM 586 C C . PRO A 1 79 ? -4.831 -4.639 9.325 1.00 98.25 79 PRO A C 1
ATOM 588 O O . PRO A 1 79 ? -4.459 -5.807 9.424 1.00 98.25 79 PRO A O 1
ATOM 591 N N . GLY A 1 80 ? -5.883 -4.189 10.005 1.00 98.19 80 GLY A N 1
ATOM 592 C CA . GLY A 1 80 ? -6.573 -4.986 11.013 1.00 98.19 80 GLY A CA 1
ATOM 593 C C . GLY A 1 80 ? -7.916 -4.391 11.419 1.00 98.19 80 GLY A C 1
ATOM 594 O O . GLY A 1 80 ? -8.556 -3.680 10.651 1.00 98.19 80 GLY A O 1
ATOM 595 N N . ALA A 1 81 ? -8.353 -4.691 12.643 1.00 98.00 81 ALA A N 1
ATOM 596 C CA . ALA A 1 81 ? -9.657 -4.269 13.164 1.00 98.00 81 ALA A CA 1
ATOM 597 C C . ALA A 1 81 ? -9.721 -2.792 13.611 1.00 98.00 81 ALA A C 1
ATOM 599 O O . ALA A 1 81 ? -10.796 -2.322 13.988 1.00 98.00 81 ALA A O 1
ATOM 600 N N . ARG A 1 82 ? -8.590 -2.071 13.603 1.00 95.69 82 ARG A N 1
ATOM 601 C CA . ARG A 1 82 ? -8.530 -0.640 13.942 1.00 95.69 82 ARG A CA 1
ATOM 602 C C . ARG A 1 82 ? -9.348 0.160 12.925 1.00 95.69 82 ARG A C 1
ATOM 604 O O . ARG A 1 82 ? -9.321 -0.180 11.746 1.00 95.69 82 ARG A O 1
ATOM 611 N N . ARG A 1 83 ? -10.067 1.180 13.394 1.00 92.25 83 ARG A N 1
ATOM 612 C CA . ARG A 1 83 ? -10.911 2.093 12.608 1.00 92.25 83 ARG A CA 1
ATOM 613 C C . ARG A 1 83 ? -10.417 3.524 12.750 1.00 92.25 83 ARG A C 1
ATOM 615 O O . ARG A 1 83 ? -9.813 3.803 13.813 1.00 92.25 83 ARG A O 1
#